Protein AF-A0A9P6WVT6-F1 (afdb_monomer_lite)

Structure (mmCIF, N/CA/C/O backbone):
data_AF-A0A9P6WVT6-F1
#
_entry.id   AF-A0A9P6WVT6-F1
#
loop_
_atom_site.group_PDB
_atom_site.id
_atom_site.type_symbol
_atom_site.labe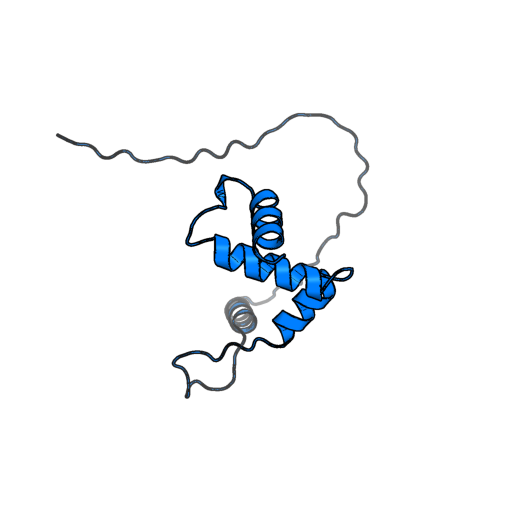l_atom_id
_atom_site.label_alt_id
_atom_site.label_comp_id
_atom_site.label_asym_id
_atom_site.label_entity_id
_atom_site.label_seq_id
_atom_site.pdbx_PDB_ins_code
_atom_site.Cartn_x
_atom_site.Cartn_y
_atom_site.Cartn_z
_atom_site.occupancy
_atom_site.B_iso_or_equiv
_atom_site.auth_seq_id
_atom_site.auth_comp_id
_atom_site.auth_asym_id
_atom_site.auth_atom_id
_atom_site.pdbx_PDB_model_num
ATOM 1 N N . MET A 1 1 ? 23.515 -13.820 2.621 1.00 53.44 1 MET A N 1
ATOM 2 C CA . MET A 1 1 ? 22.103 -13.956 2.183 1.00 53.44 1 MET A CA 1
ATOM 3 C C . MET A 1 1 ? 21.290 -12.659 2.306 1.00 53.44 1 MET A C 1
ATOM 5 O O . MET A 1 1 ? 20.563 -12.354 1.374 1.00 53.44 1 MET A O 1
ATOM 9 N N . LEU A 1 2 ? 21.438 -11.845 3.364 1.00 60.12 2 LEU A N 1
ATOM 10 C CA . LEU A 1 2 ? 20.634 -10.616 3.561 1.00 60.12 2 LEU A CA 1
ATOM 11 C C . LEU A 1 2 ? 20.834 -9.506 2.502 1.00 60.12 2 LEU A C 1
ATOM 13 O O . LEU A 1 2 ? 19.857 -8.886 2.085 1.00 60.12 2 LEU A O 1
ATOM 17 N N . LEU A 1 3 ? 22.066 -9.286 2.013 1.00 63.34 3 LEU A N 1
ATOM 18 C CA . LEU A 1 3 ? 22.345 -8.258 0.990 1.00 63.34 3 LEU A CA 1
ATOM 19 C C . LEU A 1 3 ? 21.591 -8.511 -0.332 1.00 63.34 3 LEU A C 1
ATOM 21 O O . LEU A 1 3 ? 21.138 -7.572 -0.986 1.00 63.34 3 LEU A O 1
ATOM 25 N N . GLY A 1 4 ? 21.427 -9.783 -0.711 1.00 78.38 4 GLY A N 1
ATOM 26 C CA . GLY A 1 4 ? 20.730 -10.176 -1.938 1.00 78.38 4 GLY A CA 1
ATOM 27 C C . GLY A 1 4 ? 19.226 -9.910 -1.871 1.00 78.38 4 GLY A C 1
ATOM 28 O O . GLY A 1 4 ? 18.643 -9.412 -2.834 1.00 78.38 4 GLY A O 1
ATOM 29 N N . THR A 1 5 ? 18.611 -10.160 -0.712 1.00 84.75 5 THR A N 1
ATOM 30 C CA . THR A 1 5 ? 17.173 -9.955 -0.486 1.00 84.75 5 THR A CA 1
ATOM 31 C C . THR A 1 5 ? 16.790 -8.483 -0.603 1.00 84.75 5 THR A C 1
ATOM 33 O O . THR A 1 5 ? 15.827 -8.147 -1.293 1.00 84.75 5 THR A O 1
ATOM 36 N N . TRP A 1 6 ? 17.575 -7.583 -0.001 1.00 85.38 6 TRP A N 1
ATOM 37 C CA . TRP A 1 6 ? 17.302 -6.146 -0.076 1.00 85.38 6 TRP A CA 1
ATOM 38 C C . TRP A 1 6 ? 17.472 -5.594 -1.495 1.00 85.38 6 TRP A C 1
ATOM 40 O O . TRP A 1 6 ? 16.640 -4.815 -1.961 1.00 85.38 6 TRP A O 1
ATOM 50 N N . ASN A 1 7 ? 18.491 -6.051 -2.228 1.00 87.38 7 ASN A N 1
ATOM 51 C CA . ASN A 1 7 ? 18.654 -5.698 -3.640 1.00 87.38 7 ASN A CA 1
ATOM 52 C C . ASN A 1 7 ? 17.507 -6.237 -4.511 1.00 87.38 7 ASN A C 1
ATOM 54 O O . ASN A 1 7 ? 17.076 -5.558 -5.441 1.00 87.38 7 ASN A O 1
ATOM 58 N N . GLY A 1 8 ? 16.964 -7.415 -4.191 1.00 88.12 8 GLY A N 1
ATOM 59 C 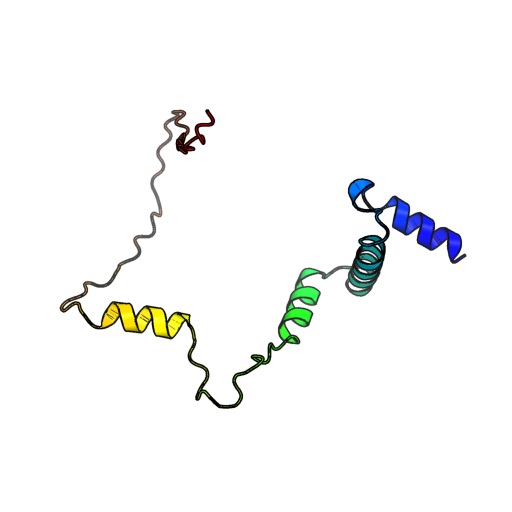CA . GLY A 1 8 ? 15.745 -7.938 -4.812 1.00 88.12 8 GLY A CA 1
ATOM 60 C C . GLY A 1 8 ? 14.537 -7.022 -4.601 1.00 88.12 8 GLY A C 1
ATOM 61 O O . GLY A 1 8 ? 13.879 -6.648 -5.569 1.00 88.12 8 GLY A O 1
ATOM 62 N N . ILE A 1 9 ? 14.305 -6.588 -3.361 1.00 89.38 9 ILE A N 1
ATOM 63 C CA . ILE A 1 9 ? 13.197 -5.686 -3.011 1.00 89.38 9 ILE A CA 1
ATOM 64 C C . ILE A 1 9 ? 13.339 -4.343 -3.736 1.00 89.38 9 ILE A C 1
ATOM 66 O O . ILE A 1 9 ? 12.395 -3.895 -4.384 1.00 89.38 9 ILE A O 1
ATOM 70 N N . LYS A 1 10 ? 14.529 -3.725 -3.711 1.00 87.38 10 LYS A N 1
ATOM 71 C CA . LYS A 1 10 ? 14.789 -2.455 -4.417 1.00 87.38 10 LYS A CA 1
ATOM 72 C C . LYS A 1 10 ? 14.493 -2.538 -5.911 1.00 87.38 10 LYS A C 1
ATOM 74 O O . LYS A 1 10 ? 13.967 -1.581 -6.478 1.00 87.38 10 LYS A O 1
ATOM 79 N N . ARG A 1 11 ? 14.815 -3.668 -6.551 1.00 89.62 11 ARG A N 1
ATOM 80 C CA . ARG A 1 11 ? 14.528 -3.878 -7.978 1.00 89.62 11 ARG A CA 1
ATOM 81 C C . ARG A 1 11 ? 13.029 -3.853 -8.275 1.00 89.62 11 ARG A C 1
ATOM 83 O O . ARG A 1 11 ? 12.654 -3.307 -9.306 1.00 89.62 11 ARG A O 1
ATOM 90 N N . GLY A 1 12 ? 12.195 -4.344 -7.357 1.00 88.19 12 GLY A N 1
ATOM 91 C CA . GLY A 1 12 ? 10.732 -4.293 -7.469 1.00 88.19 12 GLY A CA 1
ATOM 92 C C . GLY A 1 12 ? 10.108 -2.916 -7.209 1.00 88.19 12 GLY A C 1
ATOM 93 O O . GLY A 1 12 ? 8.945 -2.702 -7.535 1.00 88.19 12 GLY A O 1
ATOM 94 N N . VAL A 1 13 ? 10.854 -1.960 -6.646 1.00 89.94 13 VAL A N 1
ATOM 95 C CA . VAL A 1 13 ? 10.372 -0.588 -6.429 1.00 89.94 13 VAL A CA 1
ATOM 96 C C . VAL A 1 13 ? 10.575 0.236 -7.701 1.00 89.94 13 VAL A C 1
ATOM 98 O O . VAL A 1 13 ? 11.681 0.272 -8.245 1.00 89.94 13 VAL A O 1
ATOM 101 N N . THR A 1 14 ? 9.533 0.938 -8.161 1.00 91.69 14 THR A N 1
ATOM 102 C CA . THR A 1 14 ? 9.611 1.896 -9.279 1.00 91.69 14 THR A CA 1
ATOM 103 C C . THR A 1 14 ? 10.700 2.936 -9.026 1.00 91.69 14 THR A C 1
ATOM 105 O O . THR A 1 14 ? 10.780 3.471 -7.924 1.00 91.69 14 THR A O 1
ATOM 108 N N . SER A 1 15 ? 11.495 3.284 -10.046 1.00 89.44 15 SER A N 1
ATOM 109 C CA . SER A 1 15 ? 12.646 4.195 -9.898 1.00 89.44 15 SER A CA 1
ATOM 110 C C . SER A 1 15 ? 12.299 5.515 -9.187 1.00 89.44 15 SER A C 1
ATOM 112 O O . SER A 1 15 ? 12.998 5.916 -8.262 1.00 89.44 15 SER A O 1
ATOM 114 N N . ARG A 1 16 ? 11.149 6.124 -9.519 1.00 90.19 16 ARG A N 1
ATOM 115 C CA . ARG A 1 16 ? 10.655 7.370 -8.895 1.00 90.19 16 ARG A CA 1
ATOM 116 C C . ARG A 1 16 ? 10.427 7.267 -7.381 1.00 90.19 16 ARG A C 1
ATOM 118 O O . ARG A 1 16 ? 10.488 8.273 -6.690 1.00 90.19 16 ARG A O 1
ATOM 125 N N . HIS A 1 17 ? 10.178 6.065 -6.865 1.00 88.00 17 HIS A N 1
ATOM 126 C CA . HIS A 1 17 ? 9.935 5.801 -5.446 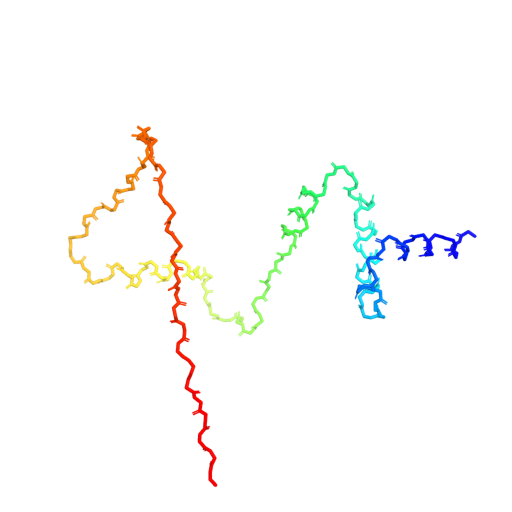1.00 88.00 17 HIS A CA 1
ATOM 127 C C . HIS A 1 17 ? 11.186 5.313 -4.698 1.00 88.00 17 HIS A C 1
ATOM 129 O O . HIS A 1 17 ? 11.096 4.998 -3.514 1.00 88.00 17 HIS A O 1
ATOM 135 N N . ARG A 1 18 ? 12.357 5.232 -5.349 1.00 90.44 18 ARG A N 1
ATOM 136 C CA . ARG A 1 18 ? 13.621 4.809 -4.717 1.00 90.44 18 ARG A CA 1
ATOM 137 C C . ARG A 1 18 ? 14.323 5.966 -3.998 1.00 90.44 18 ARG A C 1
ATOM 139 O O . ARG A 1 18 ? 15.527 6.154 -4.144 1.00 90.44 18 ARG A O 1
ATOM 146 N N . THR A 1 19 ? 13.578 6.759 -3.235 1.00 93.88 19 THR A N 1
ATOM 147 C CA . THR A 1 19 ? 14.131 7.858 -2.432 1.00 93.88 19 THR A CA 1
ATOM 148 C C . THR A 1 19 ? 14.413 7.391 -1.008 1.00 93.88 19 THR A C 1
ATOM 150 O O . THR A 1 19 ? 13.740 6.495 -0.497 1.00 93.88 19 THR A O 1
ATOM 153 N N . ALA A 1 20 ? 15.387 8.006 -0.333 1.00 91.69 20 ALA A N 1
ATOM 154 C CA . ALA A 1 20 ? 15.718 7.662 1.054 1.00 91.69 20 ALA A CA 1
ATOM 155 C C . ALA A 1 20 ? 14.510 7.796 2.002 1.00 91.69 20 ALA A C 1
ATOM 157 O O . ALA A 1 20 ? 14.369 7.001 2.924 1.00 91.69 20 ALA A O 1
ATOM 158 N N . SER A 1 21 ? 13.606 8.744 1.729 1.00 94.12 21 SER A N 1
ATOM 159 C CA . SER A 1 21 ? 12.368 8.940 2.488 1.00 94.12 21 SER A CA 1
ATOM 160 C C . SER A 1 21 ? 11.291 7.890 2.197 1.00 94.12 21 SER A C 1
ATOM 162 O O . SER A 1 21 ? 10.543 7.522 3.097 1.00 94.12 21 SER A O 1
ATOM 164 N N . MET A 1 22 ? 11.202 7.381 0.964 1.00 93.75 22 MET A N 1
ATOM 165 C CA . MET A 1 22 ? 10.139 6.458 0.545 1.00 93.75 22 MET A CA 1
ATOM 166 C C . MET A 1 22 ? 10.520 4.983 0.720 1.00 93.75 22 MET A C 1
ATOM 168 O O . MET A 1 22 ? 9.659 4.135 0.953 1.00 93.75 22 MET A O 1
ATOM 172 N N . MET A 1 23 ? 11.809 4.653 0.631 1.00 92.81 23 MET A N 1
ATOM 173 C CA . MET A 1 23 ? 12.305 3.279 0.758 1.00 92.81 23 MET A CA 1
ATOM 174 C C . MET A 1 23 ? 11.904 2.580 2.072 1.00 92.81 23 MET A C 1
ATOM 176 O O . MET A 1 23 ? 11.557 1.398 1.997 1.00 92.81 23 MET A O 1
ATOM 180 N N . PRO A 1 24 ? 11.884 3.248 3.246 1.00 94.56 24 PRO A N 1
ATOM 181 C CA . PRO A 1 24 ? 11.347 2.657 4.472 1.00 94.56 24 PRO A CA 1
ATOM 182 C C . PRO A 1 24 ? 9.877 2.247 4.328 1.00 94.56 24 PRO A C 1
ATOM 184 O O . PRO A 1 24 ? 9.519 1.122 4.666 1.00 94.56 24 PRO A O 1
ATOM 187 N N . TRP A 1 25 ? 9.039 3.099 3.732 1.00 94.88 25 TRP A N 1
ATOM 188 C CA . TRP A 1 25 ? 7.628 2.788 3.485 1.00 94.88 25 TRP A CA 1
ATOM 189 C C . TRP A 1 25 ? 7.453 1.639 2.498 1.00 94.88 25 TRP A C 1
ATOM 191 O O . TRP A 1 25 ? 6.613 0.770 2.711 1.00 94.88 25 TRP A O 1
ATOM 201 N N . LYS A 1 26 ? 8.293 1.570 1.459 1.00 93.69 26 LYS A N 1
ATOM 202 C CA . LYS A 1 26 ? 8.308 0.433 0.528 1.00 93.69 26 LYS A CA 1
ATOM 203 C C . LYS A 1 26 ? 8.719 -0.875 1.191 1.00 93.69 26 LYS A C 1
ATOM 205 O O . LYS A 1 26 ? 8.193 -1.925 0.829 1.00 93.69 26 LYS A O 1
ATOM 210 N N . LEU A 1 27 ? 9.616 -0.827 2.173 1.00 92.81 27 LEU A N 1
ATOM 211 C CA . LEU A 1 27 ? 9.961 -1.997 2.973 1.00 92.81 27 LEU A CA 1
ATOM 212 C C . LEU A 1 27 ? 8.787 -2.431 3.862 1.00 92.81 27 LEU A C 1
ATOM 214 O O . LEU A 1 27 ? 8.458 -3.616 3.879 1.00 92.81 27 LEU A O 1
ATOM 218 N N . VAL A 1 28 ? 8.129 -1.489 4.544 1.00 93.81 28 VAL A N 1
ATOM 219 C CA . VAL A 1 28 ? 6.933 -1.769 5.359 1.00 93.81 28 VAL A CA 1
ATOM 220 C C . VAL A 1 28 ? 5.821 -2.371 4.499 1.00 93.81 28 VAL A C 1
ATOM 222 O O . VAL A 1 28 ? 5.279 -3.418 4.844 1.00 93.81 28 VAL A O 1
ATOM 225 N N . GLU A 1 29 ? 5.539 -1.769 3.344 1.00 92.62 29 GLU A N 1
ATOM 226 C CA . GLU A 1 29 ? 4.569 -2.262 2.364 1.00 92.62 29 GLU A CA 1
ATOM 227 C C . GLU A 1 29 ? 4.907 -3.690 1.912 1.00 92.62 29 GLU A C 1
ATOM 229 O O . GLU A 1 29 ? 4.032 -4.556 1.883 1.00 92.62 29 GLU A O 1
ATOM 234 N N . PHE A 1 30 ? 6.178 -3.967 1.603 1.00 92.12 30 PHE A N 1
ATOM 235 C CA . PHE A 1 30 ? 6.628 -5.299 1.200 1.00 92.12 30 PHE A CA 1
ATOM 236 C C . PHE A 1 30 ? 6.415 -6.343 2.305 1.00 92.12 30 PHE A C 1
ATOM 238 O O . PHE A 1 30 ? 5.884 -7.425 2.041 1.00 92.12 30 PHE A O 1
ATOM 245 N N . ILE A 1 31 ? 6.799 -6.021 3.543 1.00 92.81 31 ILE A N 1
ATOM 246 C CA . ILE A 1 31 ? 6.617 -6.907 4.701 1.00 92.81 31 ILE A CA 1
ATOM 247 C C . ILE A 1 31 ? 5.127 -7.157 4.943 1.00 92.81 31 ILE A C 1
ATOM 249 O O . ILE A 1 31 ? 4.715 -8.305 5.113 1.00 92.81 31 ILE A O 1
ATOM 253 N N . TRP A 1 32 ? 4.315 -6.101 4.908 1.00 93.75 32 TRP A N 1
ATOM 254 C CA . TRP A 1 32 ? 2.874 -6.188 5.111 1.00 93.75 32 TRP A CA 1
ATOM 255 C C . TRP A 1 32 ? 2.203 -7.060 4.041 1.00 93.75 32 TRP A C 1
ATOM 257 O O . TRP A 1 32 ? 1.476 -7.994 4.379 1.00 93.75 32 TRP A O 1
ATOM 267 N N . ARG A 1 33 ? 2.527 -6.856 2.756 1.00 92.44 33 ARG A N 1
ATOM 268 C CA . ARG A 1 33 ? 2.020 -7.695 1.655 1.00 92.44 33 ARG A CA 1
ATOM 269 C C . ARG A 1 33 ? 2.420 -9.157 1.811 1.00 92.44 33 ARG A C 1
ATOM 271 O O . ARG A 1 33 ? 1.606 -10.042 1.581 1.00 92.44 33 ARG A O 1
ATOM 278 N N . ARG A 1 34 ? 3.658 -9.427 2.231 1.00 92.12 34 ARG A N 1
ATOM 279 C CA . ARG A 1 34 ? 4.130 -10.802 2.443 1.00 92.12 34 ARG A CA 1
ATOM 280 C C . ARG A 1 34 ? 3.431 -11.475 3.626 1.00 92.12 34 ARG A C 1
ATOM 282 O O . ARG A 1 34 ? 3.113 -12.655 3.531 1.00 92.12 34 ARG A O 1
ATOM 289 N N . LYS A 1 35 ? 3.169 -10.737 4.709 1.00 92.62 35 LYS A N 1
ATOM 290 C CA . LYS A 1 35 ? 2.423 -11.224 5.883 1.00 92.62 35 LYS A CA 1
ATOM 291 C C . LYS A 1 35 ? 0.961 -11.539 5.551 1.00 92.62 35 LYS A C 1
ATOM 293 O O . LYS A 1 35 ? 0.405 -12.481 6.102 1.00 92.62 35 LYS A O 1
ATOM 298 N N . HIS A 1 36 ? 0.354 -10.762 4.658 1.00 93.81 36 HIS A N 1
ATOM 299 C CA . HIS A 1 36 ? -1.064 -10.864 4.297 1.00 93.81 36 HIS A CA 1
ATOM 300 C C . HIS A 1 36 ? -1.292 -11.424 2.886 1.00 93.81 36 HIS A C 1
ATOM 302 O O . HIS A 1 36 ? -2.315 -11.138 2.256 1.00 93.81 36 HIS A O 1
ATOM 308 N N . ALA A 1 37 ? -0.346 -12.228 2.395 1.00 90.88 37 ALA A N 1
ATOM 309 C CA . ALA A 1 37 ? -0.418 -12.826 1.072 1.00 90.88 37 ALA A CA 1
ATOM 310 C C . ALA A 1 37 ? -1.720 -13.628 0.910 1.00 90.88 37 ALA A C 1
ATOM 312 O O . ALA A 1 37 ? -2.090 -14.427 1.769 1.00 90.88 37 ALA A O 1
ATOM 313 N N . GLY A 1 38 ? -2.425 -13.386 -0.194 1.00 91.00 38 GLY A N 1
ATOM 314 C CA . GLY A 1 38 ? -3.677 -14.065 -0.532 1.00 91.00 38 GLY A CA 1
ATOM 315 C C . GLY A 1 38 ? -4.952 -13.365 -0.060 1.00 91.00 38 GLY A C 1
ATOM 316 O O . GLY A 1 38 ? -5.997 -13.658 -0.617 1.00 91.00 38 GLY A O 1
ATOM 317 N N . ASN A 1 39 ? -4.898 -12.419 0.891 1.00 92.38 39 ASN A N 1
ATOM 318 C CA . ASN A 1 39 ? -6.100 -11.736 1.404 1.00 92.38 39 ASN A CA 1
ATOM 319 C C . ASN A 1 39 ? -5.827 -10.291 1.876 1.00 92.38 39 ASN A C 1
ATOM 321 O O . ASN A 1 39 ? -6.153 -9.911 3.004 1.00 92.38 39 ASN A O 1
ATOM 325 N N . HIS A 1 40 ? -5.247 -9.457 1.007 1.00 92.06 40 HIS A N 1
ATOM 326 C CA . HIS A 1 40 ? -4.892 -8.071 1.347 1.00 92.06 40 HIS A CA 1
ATOM 327 C C . HIS A 1 40 ? -6.098 -7.221 1.785 1.00 92.06 40 HIS A C 1
ATOM 329 O O . HIS A 1 40 ? -5.984 -6.439 2.724 1.00 92.06 40 HIS A O 1
ATOM 335 N N . TRP A 1 41 ? -7.255 -7.382 1.133 1.00 91.31 41 TRP A N 1
ATOM 336 C CA . TRP A 1 41 ? -8.454 -6.586 1.422 1.00 91.31 41 TRP A CA 1
ATOM 337 C C . TRP A 1 41 ? -8.964 -6.802 2.851 1.00 91.31 41 TRP A C 1
ATOM 339 O O . TRP A 1 41 ? -9.108 -5.853 3.619 1.00 91.31 41 TRP A O 1
ATOM 349 N N . LYS A 1 42 ? -9.129 -8.068 3.249 1.00 93.06 42 LYS A N 1
ATOM 350 C CA . LYS A 1 42 ? -9.548 -8.432 4.608 1.00 93.06 42 LYS A CA 1
ATOM 351 C C . LYS A 1 42 ? -8.555 -7.936 5.663 1.00 93.06 42 LYS A C 1
ATOM 353 O O . LYS A 1 42 ? -8.968 -7.477 6.723 1.00 93.06 42 LYS A O 1
ATOM 358 N N . ALA A 1 43 ? -7.255 -7.997 5.366 1.00 92.31 43 ALA A N 1
ATOM 359 C CA . ALA A 1 43 ? -6.216 -7.490 6.256 1.00 92.31 43 ALA A CA 1
ATOM 360 C C . ALA A 1 43 ? -6.280 -5.965 6.437 1.00 92.31 43 ALA A C 1
ATOM 362 O O . ALA A 1 43 ? -6.111 -5.490 7.556 1.00 92.31 43 ALA A O 1
ATOM 363 N N . MET A 1 44 ? -6.563 -5.202 5.374 1.00 91.75 44 MET A N 1
ATOM 364 C CA . MET A 1 44 ? -6.741 -3.748 5.488 1.00 91.75 44 MET A CA 1
ATOM 365 C C . MET A 1 44 ? -7.944 -3.395 6.357 1.00 91.75 44 MET A C 1
ATOM 367 O O . MET A 1 44 ? -7.799 -2.598 7.279 1.00 91.75 44 MET A O 1
ATOM 371 N N . LEU A 1 45 ? -9.096 -4.032 6.123 1.00 93.12 45 LEU A N 1
ATOM 372 C CA . LEU A 1 45 ? -10.299 -3.795 6.926 1.00 93.12 45 LEU A CA 1
ATOM 373 C C . LEU A 1 45 ? -10.065 -4.099 8.413 1.00 93.12 45 LEU A C 1
ATOM 375 O O . LEU A 1 45 ? -10.442 -3.302 9.267 1.00 93.12 45 LEU A O 1
ATOM 379 N N . ALA A 1 46 ? -9.375 -5.201 8.719 1.00 92.19 46 ALA A N 1
ATOM 380 C CA . ALA A 1 46 ? -9.023 -5.559 10.092 1.00 92.19 46 ALA A CA 1
ATOM 381 C C . ALA A 1 46 ? -8.026 -4.581 10.741 1.00 92.19 46 ALA A C 1
ATOM 383 O O . ALA A 1 46 ? -8.074 -4.379 11.952 1.00 92.19 46 ALA A O 1
ATOM 384 N N . CYS A 1 47 ? -7.111 -3.983 9.969 1.00 89.44 47 CYS A N 1
ATOM 385 C CA . CYS A 1 47 ? -6.239 -2.923 10.477 1.00 89.44 47 CYS A CA 1
ATOM 386 C C . CYS A 1 47 ? -7.033 -1.645 10.764 1.00 89.44 47 CYS A C 1
ATOM 388 O O . CYS A 1 47 ? -6.856 -1.059 11.827 1.00 89.44 47 CYS A O 1
ATOM 390 N N . PHE A 1 48 ? -7.922 -1.227 9.861 1.00 88.12 48 PHE A N 1
ATOM 391 C CA . PHE A 1 48 ? -8.719 -0.013 10.055 1.00 88.12 48 PHE A CA 1
ATOM 392 C C . PHE A 1 48 ? -9.702 -0.131 11.217 1.00 88.12 48 PHE A C 1
ATOM 394 O O . PHE A 1 48 ? -9.869 0.837 11.951 1.00 88.12 48 PHE A O 1
ATOM 401 N N . SER A 1 49 ? -10.276 -1.312 11.458 1.00 90.19 49 SER A N 1
ATOM 402 C CA . SER A 1 49 ? -11.160 -1.522 12.611 1.00 90.19 49 SER A CA 1
ATOM 403 C C . SER A 1 49 ? -10.449 -1.388 13.963 1.00 90.19 49 SER A C 1
ATOM 405 O O . SER A 1 49 ? -11.110 -1.221 14.980 1.00 90.19 49 SER A O 1
ATOM 407 N N . GLN A 1 50 ? -9.117 -1.503 14.000 1.00 89.50 50 GLN A N 1
ATOM 408 C CA . GLN A 1 50 ? -8.317 -1.365 15.225 1.00 89.50 50 GLN A CA 1
ATOM 409 C C . GLN A 1 50 ? -7.889 0.080 15.495 1.00 89.50 50 GLN A C 1
ATOM 411 O O . GLN A 1 50 ? -7.410 0.381 16.587 1.00 89.50 50 GLN A O 1
ATOM 416 N N . VAL A 1 51 ? -8.021 0.974 14.513 1.00 87.38 51 VAL A N 1
ATOM 417 C CA . VAL A 1 51 ? -7.608 2.369 14.653 1.00 87.38 51 VAL A CA 1
ATOM 418 C C . VAL A 1 51 ? -8.798 3.186 15.141 1.00 87.38 51 VAL A C 1
ATOM 420 O O . VAL A 1 51 ? -9.752 3.418 14.406 1.00 87.38 51 VAL A O 1
ATOM 423 N N . SER A 1 52 ? -8.722 3.654 16.384 1.00 82.81 52 SER A N 1
ATOM 424 C CA . SER A 1 52 ? -9.638 4.654 16.932 1.00 82.81 52 SER A CA 1
ATOM 425 C C . SER A 1 52 ? -8.947 6.010 16.991 1.00 82.81 52 SER A C 1
ATOM 427 O O . SER A 1 52 ? -7.828 6.116 17.496 1.00 82.81 52 SER A O 1
ATOM 429 N N . PHE A 1 53 ? -9.619 7.058 16.527 1.00 81.50 53 PHE A N 1
ATOM 430 C CA . PHE A 1 53 ? -9.122 8.422 16.656 1.00 81.50 53 PHE A CA 1
ATOM 431 C C . PHE A 1 53 ? -9.663 9.043 17.940 1.00 81.50 53 PHE A C 1
ATOM 433 O O . PHE A 1 53 ? -10.859 9.300 18.060 1.00 81.50 53 PHE A O 1
ATOM 440 N N . THR A 1 54 ? -8.785 9.313 18.901 1.00 77.50 54 THR A N 1
ATOM 441 C CA . THR A 1 54 ? -9.106 10.194 20.024 1.00 77.50 54 THR A CA 1
ATOM 442 C C . THR A 1 54 ? -9.028 11.636 19.538 1.00 77.50 54 THR A C 1
ATOM 444 O O . THR A 1 54 ? -8.013 12.063 18.984 1.00 77.50 54 THR A O 1
ATOM 447 N N . ARG A 1 55 ? -10.103 12.407 19.729 1.00 64.94 55 ARG A N 1
ATOM 448 C CA . ARG A 1 55 ? -10.116 13.832 19.390 1.00 64.94 55 ARG A CA 1
ATOM 449 C C . ARG A 1 55 ? -9.124 14.562 20.294 1.00 64.94 55 ARG A C 1
ATOM 451 O O . ARG A 1 55 ? -9.374 14.736 21.483 1.00 64.94 55 ARG A O 1
ATOM 458 N N . ALA A 1 56 ? -7.996 14.991 19.737 1.00 61.28 56 ALA A N 1
ATOM 459 C CA . ALA A 1 56 ? -7.057 15.835 20.459 1.00 61.28 56 ALA A CA 1
ATOM 460 C C . ALA A 1 56 ? -7.742 17.173 20.793 1.00 61.28 56 ALA A C 1
ATOM 462 O O . ALA A 1 56 ? -8.113 17.923 19.892 1.00 61.28 56 ALA A O 1
ATOM 463 N N . GLY A 1 57 ? -7.934 17.447 22.086 1.00 58.91 57 GLY A N 1
ATOM 464 C CA . GLY A 1 57 ? -8.351 18.763 22.583 1.00 58.91 57 GLY A CA 1
ATOM 465 C C . GLY A 1 57 ? -9.820 18.927 22.977 1.00 58.91 57 GLY A C 1
ATOM 466 O O . GLY A 1 57 ? -10.219 20.046 23.275 1.00 58.91 57 GLY A O 1
ATOM 467 N N . ILE A 1 58 ? -10.625 17.862 23.014 1.00 56.75 58 ILE A N 1
ATOM 468 C CA . ILE A 1 58 ? -11.999 17.930 23.533 1.00 56.75 58 ILE A CA 1
ATOM 469 C C . ILE A 1 58 ? -12.188 16.835 24.576 1.00 56.75 58 ILE A C 1
ATOM 471 O O . ILE A 1 58 ? -12.730 15.775 24.289 1.00 56.75 58 ILE A O 1
ATOM 475 N N . ALA A 1 59 ? -11.684 17.073 25.781 1.00 53.03 59 ALA A N 1
ATOM 476 C CA . ALA A 1 59 ? -12.019 16.232 26.924 1.00 53.03 59 ALA A CA 1
ATOM 477 C C . ALA A 1 59 ? -13.422 16.553 27.487 1.00 53.03 59 ALA A C 1
ATOM 479 O O . ALA A 1 59 ? -13.973 15.714 28.185 1.00 53.03 59 ALA A O 1
ATOM 480 N N . ASP A 1 60 ? -14.032 17.696 27.121 1.00 58.66 60 ASP A N 1
ATOM 481 C CA . ASP A 1 60 ? -15.201 18.223 27.852 1.00 58.66 60 ASP A CA 1
ATOM 482 C C . ASP A 1 60 ? -16.459 18.538 27.016 1.00 58.66 60 ASP A C 1
ATOM 484 O O . ASP A 1 60 ? -17.454 18.990 27.575 1.00 58.66 60 ASP A O 1
ATOM 488 N N . GLN A 1 61 ? -16.487 18.323 25.694 1.00 58.81 61 GLN A N 1
ATOM 489 C CA . GLN A 1 61 ? -17.672 18.690 24.890 1.00 58.81 61 GLN A CA 1
ATOM 490 C C . GLN A 1 61 ? -18.566 17.478 24.626 1.00 58.81 61 GLN A C 1
ATOM 492 O O . GLN A 1 61 ? -18.565 16.938 23.524 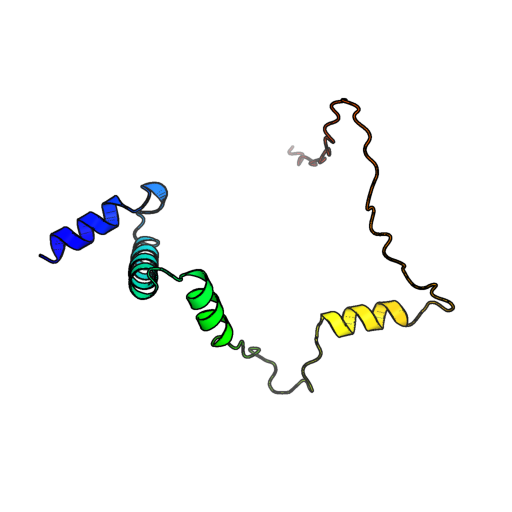1.00 58.81 61 GLN A O 1
ATOM 497 N N . GLY A 1 62 ? -19.323 17.091 25.656 1.00 63.59 62 GLY A N 1
ATOM 498 C CA . GLY A 1 62 ? -20.583 16.351 25.543 1.00 63.59 62 GLY A CA 1
ATOM 499 C C . GLY A 1 62 ? -20.575 15.028 24.753 1.00 63.59 6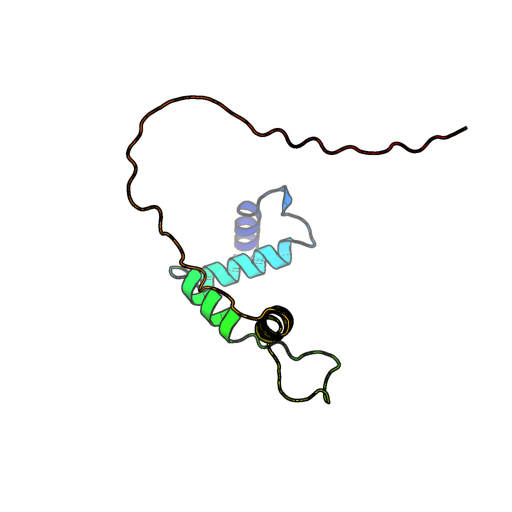2 GLY A C 1
ATOM 500 O O . GLY A 1 62 ? -19.530 14.492 24.384 1.00 63.59 62 GLY A O 1
ATOM 501 N N . PRO A 1 63 ? -21.763 14.442 24.527 1.00 63.56 63 PRO A N 1
ATOM 502 C CA . PRO A 1 63 ? -21.916 13.253 23.695 1.00 63.56 63 PRO A CA 1
ATOM 503 C C . PRO A 1 63 ? -21.406 13.510 22.272 1.00 63.56 63 PRO A C 1
ATOM 505 O O . PRO A 1 63 ? -21.619 14.584 21.713 1.00 63.56 63 PRO A O 1
ATOM 508 N N . LEU A 1 64 ? -20.754 12.512 21.669 1.00 59.38 64 LEU A N 1
ATOM 509 C CA . LEU A 1 64 ? -20.291 12.573 20.282 1.00 59.38 64 LEU A CA 1
ATOM 510 C C . LEU A 1 64 ? -21.489 12.746 19.339 1.00 59.38 64 LEU A C 1
ATOM 512 O O . LEU A 1 64 ? -22.192 11.781 19.047 1.00 59.38 64 LEU A O 1
ATOM 516 N N . VAL A 1 65 ? -21.711 13.960 18.842 1.00 59.16 65 VAL A N 1
ATOM 517 C CA . VAL A 1 65 ? -22.692 14.207 17.781 1.00 59.16 65 VAL A CA 1
ATOM 518 C C . VAL A 1 65 ? -21.999 14.015 16.433 1.00 59.16 65 VAL A C 1
ATOM 520 O O . VAL A 1 65 ? -20.950 14.605 16.161 1.00 59.16 65 VAL A O 1
ATOM 523 N N . SER A 1 66 ? -22.558 13.143 15.596 1.00 67.12 66 SER A N 1
ATOM 524 C CA . SER A 1 66 ? -22.106 12.952 14.217 1.00 67.12 66 SER A CA 1
ATOM 525 C C . SER A 1 66 ? -22.323 14.239 13.416 1.00 67.12 66 SER A C 1
ATOM 527 O O . SER A 1 66 ? -23.421 14.790 13.424 1.00 67.12 66 SER A O 1
ATOM 529 N N . LEU A 1 67 ? -21.305 14.687 12.669 1.00 63.88 67 LEU A N 1
ATOM 530 C CA . LEU A 1 67 ? -21.430 15.841 11.763 1.00 63.88 67 LEU A CA 1
ATOM 531 C C . LEU A 1 67 ? -22.512 15.628 10.691 1.00 63.88 67 LEU A C 1
ATOM 533 O O . LEU A 1 67 ? -23.103 16.588 10.212 1.00 63.88 67 LEU A O 1
ATOM 537 N N . LEU A 1 68 ? -22.791 14.373 10.320 1.00 62.12 68 LEU A N 1
ATOM 538 C CA . LEU A 1 68 ? -23.880 14.062 9.391 1.00 62.12 68 LEU A CA 1
ATOM 539 C C . LEU A 1 68 ? -25.251 14.344 10.014 1.00 62.12 68 LEU A C 1
ATOM 541 O O . LEU A 1 68 ? -26.151 14.796 9.317 1.00 62.12 68 LEU A O 1
ATOM 545 N N . THR A 1 69 ? -25.396 14.114 11.320 1.00 63.03 69 THR A N 1
ATOM 546 C CA . THR A 1 69 ? -26.640 14.379 12.051 1.00 63.03 69 THR A CA 1
ATOM 547 C C . THR A 1 69 ? -26.883 15.880 12.177 1.00 63.03 69 THR A C 1
ATOM 549 O O . THR A 1 69 ? -27.984 16.332 11.890 1.00 63.03 69 THR A O 1
ATOM 552 N N . THR A 1 70 ? -25.848 16.670 12.487 1.00 59.75 70 THR A N 1
ATOM 553 C CA . THR A 1 70 ? -25.989 18.134 12.598 1.00 59.75 70 THR A CA 1
ATOM 554 C C . THR A 1 70 ? -26.354 18.798 11.272 1.00 59.75 70 THR A C 1
ATOM 556 O O . THR A 1 70 ? -27.142 19.732 11.261 1.00 59.75 70 THR A O 1
ATOM 559 N N . VAL A 1 71 ? -25.807 18.323 10.145 1.00 60.69 71 VAL A N 1
ATOM 560 C CA . VAL A 1 71 ? -26.123 18.885 8.817 1.00 60.69 71 VAL A CA 1
ATOM 561 C C . VAL A 1 71 ? -27.564 18.565 8.397 1.00 60.69 71 VAL A C 1
ATOM 563 O O . VAL A 1 71 ? -28.204 19.389 7.743 1.00 60.69 71 VAL A O 1
ATOM 566 N N . LEU A 1 72 ? -28.090 17.397 8.783 1.00 60.12 72 LEU A N 1
ATOM 567 C CA . LEU A 1 72 ? -29.486 17.039 8.517 1.00 60.12 72 LEU A CA 1
ATOM 568 C C . LEU A 1 72 ? -30.465 17.874 9.353 1.00 60.12 72 LEU A C 1
ATOM 570 O O . LEU A 1 72 ? -31.468 18.331 8.826 1.00 60.12 72 LEU A O 1
ATOM 574 N N . GLU A 1 73 ? -30.188 18.096 10.637 1.00 59.25 73 GLU A N 1
ATOM 575 C CA . GLU A 1 73 ? -31.105 18.847 11.509 1.00 59.25 73 GLU A CA 1
ATOM 576 C C . GLU A 1 73 ? -31.203 20.333 11.118 1.00 59.25 73 GLU A C 1
ATOM 578 O O . GLU A 1 73 ? -32.304 20.884 11.086 1.00 59.25 73 GLU A O 1
ATOM 583 N N . ASP A 1 74 ? -30.090 20.957 10.714 1.00 56.22 74 ASP A N 1
ATOM 584 C CA . ASP A 1 74 ? -30.057 22.360 10.259 1.00 56.22 74 ASP A CA 1
ATOM 585 C C . ASP A 1 74 ? -30.819 22.587 8.939 1.00 56.22 74 ASP A C 1
ATOM 587 O O . ASP A 1 74 ? -31.220 23.708 8.634 1.00 56.22 74 ASP A O 1
ATOM 591 N N . SER A 1 75 ? -31.037 21.530 8.149 1.00 56.06 75 SER A N 1
ATOM 592 C CA . SER A 1 75 ? -31.766 21.605 6.876 1.00 56.06 75 SER A CA 1
ATOM 593 C C . SER A 1 75 ? -33.259 21.282 6.995 1.00 56.06 75 SER A C 1
ATOM 595 O O . SER A 1 75 ? -34.001 21.523 6.046 1.00 56.06 75 SER A O 1
ATOM 597 N N . ILE A 1 76 ? -33.718 20.793 8.153 1.00 57.22 76 ILE A N 1
ATOM 598 C CA . ILE A 1 76 ? -35.122 20.406 8.390 1.00 57.22 76 ILE A CA 1
ATOM 599 C C . ILE A 1 76 ? -35.884 21.475 9.203 1.00 57.22 76 ILE A C 1
ATOM 601 O O . ILE A 1 76 ? -37.110 21.461 9.251 1.00 57.22 76 ILE A O 1
ATOM 605 N N . SER A 1 77 ? -35.189 22.438 9.817 1.00 57.16 77 SER A N 1
ATOM 606 C CA . SER A 1 77 ? -35.796 23.359 10.794 1.00 57.16 77 SER A CA 1
ATOM 607 C C . SER A 1 77 ? -36.658 24.497 10.206 1.00 57.16 77 SER A C 1
ATOM 609 O O . SER A 1 77 ? -37.341 25.169 10.972 1.00 57.16 77 SER A O 1
ATOM 611 N N . ASP A 1 78 ? -36.674 24.734 8.884 1.00 60.69 78 ASP A N 1
ATOM 612 C CA . ASP A 1 78 ? -37.353 25.926 8.325 1.00 60.69 78 ASP A CA 1
ATOM 613 C C . ASP A 1 78 ? -38.145 25.728 7.022 1.00 60.69 78 ASP A C 1
ATOM 615 O O . ASP A 1 78 ? -38.316 26.681 6.270 1.00 60.69 78 ASP A O 1
ATOM 619 N N . GLN A 1 79 ? -38.677 24.540 6.717 1.00 48.84 79 GLN A N 1
ATOM 620 C CA . GLN A 1 79 ? -39.693 24.445 5.656 1.00 48.84 79 GLN A CA 1
ATOM 621 C C . GLN A 1 79 ? -40.852 23.540 6.062 1.00 48.84 79 GLN A C 1
ATOM 623 O O . GLN A 1 79 ? -40.726 22.321 6.158 1.00 48.84 79 GLN A O 1
ATOM 628 N N . GLY A 1 80 ? -42.002 24.177 6.304 1.00 56.44 80 GLY A N 1
ATOM 629 C CA . GLY A 1 80 ? -43.292 23.503 6.304 1.00 56.44 80 GLY A CA 1
ATOM 630 C C . GLY A 1 80 ? -43.501 22.754 4.987 1.00 56.44 80 GLY A C 1
ATOM 631 O O . GLY A 1 80 ? -43.124 23.246 3.927 1.00 56.44 80 GLY A O 1
ATOM 632 N N . GLU A 1 81 ? -44.109 21.572 5.100 1.00 59.84 81 GLU A N 1
ATOM 633 C CA . GLU A 1 81 ? -44.543 20.712 3.993 1.00 59.84 81 GLU A CA 1
ATOM 634 C C . GLU A 1 81 ? -43.406 20.307 3.028 1.00 59.84 81 GLU A C 1
ATOM 636 O O . GLU A 1 81 ? -43.376 20.693 1.860 1.00 59.84 81 GLU A O 1
ATOM 641 N N . MET A 1 82 ? -42.455 19.494 3.503 1.00 56.75 82 MET A N 1
ATOM 642 C CA . MET A 1 82 ? -41.480 18.840 2.625 1.00 56.75 82 MET A CA 1
ATOM 643 C C . MET A 1 82 ? -42.087 17.548 2.057 1.00 56.75 82 MET A C 1
ATOM 645 O O . MET A 1 82 ? -42.223 16.549 2.765 1.00 56.75 82 MET A O 1
ATOM 649 N N . GLU A 1 83 ? -42.461 17.569 0.776 1.00 60.31 83 GLU A N 1
ATOM 650 C CA . GLU A 1 83 ? -42.772 16.354 0.011 1.00 60.31 83 GLU A CA 1
ATOM 651 C C . GLU A 1 83 ? -41.569 15.388 0.067 1.00 60.31 83 GLU A C 1
ATOM 653 O O . GLU A 1 83 ? -40.415 15.824 -0.054 1.00 60.31 83 GLU A O 1
ATOM 658 N N . PRO A 1 84 ? -41.793 14.077 0.262 1.00 62.03 84 PRO A N 1
ATOM 659 C CA . PRO A 1 84 ? -40.712 13.107 0.342 1.00 62.03 84 PRO A CA 1
ATOM 660 C C . PRO A 1 84 ? -39.936 13.064 -0.979 1.00 62.03 84 PRO A C 1
ATOM 662 O O . PRO A 1 84 ? -40.509 12.908 -2.055 1.00 62.03 84 PRO A O 1
ATOM 665 N N . ILE A 1 85 ? -38.607 13.151 -0.899 1.00 56.38 85 ILE A N 1
ATOM 666 C CA . ILE A 1 85 ? -37.732 12.968 -2.060 1.00 56.38 85 ILE A CA 1
ATOM 667 C C . ILE A 1 85 ? -37.790 11.488 -2.460 1.00 56.38 85 ILE A C 1
ATOM 669 O O . ILE A 1 85 ? -37.151 10.633 -1.844 1.00 56.38 85 ILE A O 1
ATOM 673 N N . ILE A 1 86 ? -38.581 11.180 -3.488 1.00 58.38 86 ILE A N 1
ATOM 674 C CA . ILE A 1 86 ? -38.620 9.862 -4.122 1.00 58.38 86 ILE A CA 1
ATOM 675 C C . ILE A 1 86 ? -37.402 9.755 -5.042 1.00 58.38 86 ILE A C 1
ATOM 677 O O . ILE A 1 86 ? -37.280 10.492 -6.019 1.00 58.38 86 ILE A O 1
ATOM 681 N N . PHE A 1 87 ? -36.498 8.823 -4.742 1.00 50.38 87 PHE A N 1
ATOM 682 C CA . PHE A 1 87 ? -35.435 8.440 -5.667 1.00 50.38 87 PHE A CA 1
ATOM 683 C C . PHE A 1 87 ? -36.050 7.619 -6.800 1.00 50.38 87 PHE A C 1
ATOM 685 O O . PHE A 1 87 ? -36.352 6.438 -6.627 1.00 50.38 87 PHE A O 1
ATOM 692 N N . ILE A 1 88 ? -36.248 8.249 -7.957 1.00 51.56 88 ILE A N 1
ATOM 693 C CA . ILE A 1 88 ? -36.553 7.529 -9.191 1.00 51.56 88 ILE A CA 1
ATOM 694 C C . ILE A 1 88 ? -35.269 6.793 -9.577 1.00 51.56 88 ILE A C 1
ATOM 696 O O . ILE A 1 88 ? -34.251 7.413 -9.876 1.00 51.56 88 ILE A O 1
ATOM 700 N N . SER A 1 89 ? -35.293 5.465 -9.470 1.00 47.12 89 SER A N 1
ATOM 701 C CA . SER A 1 89 ? -34.285 4.631 -10.116 1.00 47.12 89 SER A CA 1
ATOM 702 C C . SER A 1 89 ? -34.638 4.612 -11.595 1.00 47.12 89 SER A C 1
ATOM 704 O O . SER A 1 89 ? -35.677 4.062 -11.954 1.00 47.12 89 SER A O 1
ATOM 706 N N . ASP A 1 90 ? -33.814 5.244 -12.427 1.00 53.06 90 ASP A N 1
ATOM 707 C CA . ASP A 1 90 ? -33.880 5.071 -13.877 1.00 53.06 90 ASP A CA 1
ATOM 708 C C . ASP A 1 90 ? -33.390 3.651 -14.202 1.00 53.06 90 ASP A C 1
ATOM 710 O O . ASP A 1 90 ? -32.235 3.439 -14.572 1.00 53.06 90 ASP A O 1
ATOM 714 N N . GLU A 1 91 ? -34.255 2.659 -13.987 1.00 58.06 91 GLU A N 1
ATOM 715 C CA . GLU A 1 91 ? -34.162 1.390 -14.699 1.00 58.06 91 GLU A CA 1
ATOM 716 C C . GLU A 1 91 ? -35.028 1.470 -15.964 1.00 58.06 91 GLU A C 1
ATOM 718 O O . GLU A 1 91 ? -36.199 1.846 -15.921 1.00 58.06 91 GLU A O 1
ATOM 723 N N . ASP A 1 92 ? -34.374 1.102 -17.068 1.00 52.69 92 ASP A N 1
ATOM 724 C CA . ASP A 1 92 ? -34.862 0.836 -18.423 1.00 52.69 92 ASP A CA 1
ATOM 725 C C . ASP A 1 92 ? -35.187 2.034 -19.336 1.00 52.69 92 ASP A C 1
ATOM 727 O O . ASP A 1 92 ? -36.312 2.522 -19.435 1.00 52.69 92 ASP A O 1
ATOM 731 N N . SER A 1 93 ? -34.194 2.424 -20.145 1.00 45.69 93 SER A N 1
ATOM 732 C CA . SER A 1 93 ? -34.442 3.033 -21.457 1.00 45.69 93 SER A CA 1
ATOM 733 C C . SER A 1 93 ? -33.319 2.673 -22.432 1.00 45.69 93 SER A C 1
ATOM 735 O O . SER A 1 93 ? -32.325 3.387 -22.569 1.00 45.69 93 SER A O 1
ATOM 737 N N . ASP A 1 94 ? -33.481 1.529 -23.100 1.00 54.50 94 ASP A N 1
ATOM 738 C CA . ASP A 1 94 ? -32.726 1.167 -24.300 1.00 54.50 94 ASP A CA 1
ATOM 739 C C . ASP A 1 94 ? -32.989 2.214 -25.391 1.00 54.50 94 ASP A C 1
ATOM 741 O O . ASP A 1 94 ? -34.035 2.193 -26.038 1.00 54.50 94 ASP A O 1
ATOM 745 N N . ASN A 1 95 ? -32.053 3.138 -25.606 1.00 48.84 95 ASN A N 1
ATOM 746 C CA . ASN A 1 95 ? -32.036 3.984 -26.797 1.00 48.84 95 ASN A CA 1
ATOM 747 C C . ASN A 1 95 ? -30.595 4.208 -27.273 1.00 48.84 95 ASN A C 1
ATOM 749 O O . ASN A 1 95 ? -29.837 5.012 -26.733 1.00 48.84 95 ASN A O 1
ATOM 753 N N . GLU A 1 96 ? -30.242 3.457 -28.312 1.00 47.97 96 GLU A N 1
ATOM 754 C CA . GLU A 1 96 ? -29.076 3.629 -29.173 1.00 47.97 96 GLU A CA 1
ATOM 755 C C . GLU A 1 96 ? -29.201 4.937 -29.966 1.00 47.97 96 GLU A C 1
ATOM 757 O O . GLU A 1 96 ? -29.986 4.981 -30.905 1.00 47.97 96 GLU A O 1
ATOM 762 N N . TYR A 1 97 ? -28.426 5.976 -29.624 1.00 45.88 97 TYR A N 1
ATOM 763 C CA . TYR A 1 97 ? -28.072 7.072 -30.542 1.00 45.88 97 TYR A CA 1
ATOM 764 C C . TYR A 1 97 ? -26.684 7.657 -30.199 1.00 45.88 97 TYR A C 1
ATOM 766 O O . TYR A 1 97 ? -26.447 8.133 -29.089 1.00 45.88 97 TYR A O 1
ATOM 774 N N . ASP A 1 98 ? -25.772 7.605 -31.177 1.00 46.50 98 ASP A N 1
ATOM 775 C CA . ASP A 1 98 ? -24.451 8.251 -31.209 1.00 46.50 98 ASP A CA 1
ATOM 776 C C . ASP A 1 98 ? -24.575 9.784 -31.263 1.00 46.50 98 ASP A C 1
ATOM 778 O O . ASP A 1 98 ? -25.164 10.288 -32.214 1.00 46.50 98 ASP A O 1
ATOM 782 N N . GLU A 1 99 ? -23.920 10.533 -30.362 1.00 42.34 99 GLU A N 1
ATOM 783 C CA . GLU A 1 99 ? -23.353 11.852 -30.706 1.00 42.34 99 GLU A CA 1
ATOM 784 C C . GLU A 1 99 ? -22.341 12.356 -29.656 1.00 42.34 99 GLU A C 1
ATOM 786 O O . GLU A 1 99 ? -22.612 12.442 -28.459 1.00 42.34 99 GLU A O 1
ATOM 791 N N . TYR A 1 100 ? -21.139 12.716 -30.112 1.00 50.28 100 TYR A N 1
ATOM 792 C CA . TYR A 1 100 ? -20.067 13.277 -29.290 1.00 50.28 100 TYR A CA 1
ATOM 793 C C . TYR A 1 100 ? -20.440 14.652 -28.718 1.00 50.28 100 TYR A C 1
ATOM 795 O O . TYR A 1 100 ? -20.481 15.632 -29.457 1.00 50.28 100 TYR A O 1
ATOM 803 N N . TYR A 1 101 ? -20.541 14.775 -27.391 1.00 39.88 101 TYR A N 1
ATOM 804 C CA . TYR A 1 101 ? -20.478 16.074 -26.710 1.00 39.88 101 TYR A CA 1
ATOM 805 C C . TYR A 1 101 ? -19.579 16.024 -25.469 1.00 39.88 101 TYR A C 1
ATOM 807 O O . TYR A 1 101 ? -19.919 15.495 -24.415 1.00 39.88 101 TYR A O 1
ATOM 815 N N . THR A 1 102 ? -18.400 16.632 -25.593 1.00 50.19 102 THR A N 1
ATOM 816 C CA . THR A 1 102 ? -17.509 16.984 -24.478 1.00 50.19 102 THR A CA 1
ATOM 817 C C . THR A 1 102 ? -17.996 18.259 -23.772 1.00 50.19 102 THR A C 1
ATOM 819 O O . THR A 1 102 ? -18.099 19.293 -24.442 1.00 50.19 102 THR A O 1
ATOM 822 N N . PRO A 1 103 ? -18.182 18.289 -22.438 1.00 43.88 103 PRO A N 1
ATOM 823 C CA . PRO A 1 103 ? -18.387 19.537 -21.711 1.00 43.88 103 PRO A CA 1
ATOM 824 C C . PRO A 1 103 ? -17.029 20.164 -21.350 1.00 43.88 103 PRO A C 1
ATOM 826 O O . PRO A 1 103 ? -16.325 19.709 -20.451 1.00 43.88 103 PRO A O 1
ATOM 829 N N . THR A 1 104 ? -16.642 21.227 -22.062 1.00 37.78 104 THR A N 1
ATOM 830 C CA . THR A 1 104 ? -15.495 22.077 -21.691 1.00 37.78 104 THR A CA 1
ATOM 831 C C . THR A 1 104 ? -15.934 23.098 -20.640 1.00 37.78 104 THR A C 1
ATOM 833 O O . THR A 1 104 ? -16.564 24.098 -20.984 1.00 37.78 104 THR A O 1
ATOM 836 N N . SER A 1 105 ? -15.562 22.913 -19.373 1.00 44.22 105 SER A N 1
ATOM 837 C CA . SER A 1 105 ? -15.713 23.966 -18.358 1.00 44.22 105 SER A CA 1
ATOM 838 C C . SER A 1 105 ? -14.524 24.931 -18.409 1.00 44.22 105 SER A C 1
ATOM 840 O O . SER A 1 105 ? -13.392 24.576 -18.083 1.00 44.22 105 SER A O 1
ATOM 842 N N . ARG A 1 106 ? -14.782 26.168 -18.852 1.00 39.50 106 ARG A N 1
ATOM 843 C CA . ARG A 1 106 ? -13.826 27.288 -18.851 1.00 39.50 106 ARG A CA 1
ATOM 844 C C . ARG A 1 106 ? -13.564 27.766 -17.421 1.00 39.50 106 ARG A C 1
ATOM 846 O O . ARG A 1 106 ? -14.468 28.290 -16.780 1.00 39.50 106 ARG A O 1
ATOM 853 N N . THR A 1 107 ? -12.311 27.713 -16.976 1.00 44.25 107 THR A N 1
ATOM 854 C CA . THR A 1 107 ? -11.847 28.432 -15.778 1.00 44.25 107 THR A CA 1
ATOM 855 C C . THR A 1 107 ? -11.193 29.748 -16.194 1.00 44.25 107 THR A C 1
ATOM 857 O O . THR A 1 107 ? -10.177 29.757 -16.888 1.00 44.25 107 THR A O 1
ATOM 860 N N . THR A 1 108 ? -11.756 30.882 -15.773 1.00 42.56 108 THR A N 1
ATOM 861 C CA . THR A 1 108 ? -11.147 32.209 -15.946 1.00 42.56 108 THR A CA 1
ATOM 862 C C . THR A 1 108 ? -10.080 32.446 -14.873 1.00 42.56 108 THR A C 1
ATOM 864 O O . THR A 1 108 ? -10.415 32.536 -13.694 1.00 42.56 108 THR A O 1
ATOM 867 N N . MET A 1 109 ? -8.812 32.606 -15.259 1.00 46.09 109 MET A N 1
ATOM 868 C CA . MET A 1 109 ? -7.744 33.070 -14.360 1.00 46.09 109 MET A CA 1
ATOM 869 C C . MET A 1 109 ? -7.470 34.564 -14.599 1.00 46.09 109 MET A C 1
ATOM 871 O O . MET A 1 109 ? -7.125 34.968 -15.710 1.00 46.09 109 MET A O 1
ATOM 875 N N . LYS A 1 110 ? -7.619 35.398 -13.559 1.00 49.97 110 LYS A N 1
ATOM 876 C CA . LYS A 1 110 ? -7.217 36.819 -13.564 1.00 49.97 110 LYS A CA 1
ATOM 877 C C . LYS A 1 110 ? -5.686 36.919 -13.457 1.00 49.97 110 LYS A C 1
ATOM 879 O O . LYS A 1 110 ? -5.095 36.329 -12.560 1.00 49.97 110 LYS A O 1
ATOM 884 N N . LYS A 1 111 ? -5.047 37.679 -14.354 1.00 63.72 111 LYS A N 1
ATOM 885 C CA . LYS A 1 111 ? -3.591 37.932 -14.372 1.00 63.72 111 LYS A CA 1
ATOM 886 C C . LYS A 1 111 ? -3.246 39.204 -13.568 1.00 63.72 111 LYS A C 1
ATOM 888 O O . LYS A 1 111 ? -3.981 40.184 -13.702 1.00 63.72 111 LYS A O 1
ATOM 893 N N . PRO A 1 112 ? -2.154 39.242 -12.778 1.00 45.88 112 PRO A N 1
ATOM 894 C CA . PRO A 1 112 ? -1.695 40.468 -12.120 1.00 45.88 112 PRO A CA 1
ATOM 895 C C . PRO A 1 112 ? -1.078 41.449 -13.134 1.00 45.88 112 PRO A C 1
ATOM 897 O O . PRO A 1 112 ? -0.365 41.037 -14.050 1.00 45.88 112 PRO A O 1
ATOM 900 N N . ARG A 1 113 ? -1.368 42.749 -12.979 1.00 52.56 113 ARG A N 1
ATOM 901 C CA . ARG A 1 113 ? -0.719 43.849 -13.713 1.00 52.56 113 ARG A CA 1
ATOM 902 C C . ARG A 1 113 ? 0.512 44.313 -12.931 1.00 52.56 113 ARG A C 1
ATOM 904 O O . ARG A 1 113 ? 0.379 44.649 -11.760 1.00 52.56 113 ARG A O 1
ATOM 911 N N . THR A 1 114 ? 1.657 44.375 -13.602 1.00 49.16 114 THR A N 1
ATOM 912 C CA . THR A 1 114 ? 2.860 45.084 -13.145 1.00 49.16 114 THR A CA 1
ATOM 913 C C . THR A 1 114 ? 3.041 46.315 -14.028 1.00 49.16 114 THR A C 1
ATOM 915 O O . THR A 1 114 ? 2.916 46.200 -15.251 1.00 49.16 114 THR A O 1
ATOM 918 N N . ALA A 1 115 ? 3.326 47.459 -13.413 1.00 54.31 115 ALA A N 1
ATOM 919 C CA . ALA A 1 115 ? 4.020 48.596 -14.005 1.00 54.31 115 ALA A CA 1
ATOM 920 C C . ALA A 1 115 ? 5.128 48.991 -13.025 1.00 54.31 115 ALA A C 1
ATOM 922 O O . ALA A 1 115 ? 4.847 48.913 -11.805 1.00 54.31 115 ALA A O 1
#

Sequence (115 aa):
MLLGTWNGIKRGVTSRHRTASMMPWKLVEFIWRRKHAGNHWKAMLACFSQVSFTRAGIADQGPLVSLLTTVLEDSISDQGEMEPIIFISDEDSDNEYDEYYTPTSRTTMKKPRTA

pLDDT: mean 70.25, std 18.82, range [37.78, 94.88]

Radius of gyration: 26.89 Å; chains: 1; bounding box: 67×63×59 Å

Foldseek 3Di:
DVVVVLVVLLVVDDPVQPDPVRSVVSVVVVVLCVVQPPHNPVVVVVVVVPDDDDPPPPPDDDDDDDPVNVVVVVVPPDDDDDDDPDPPDPDDDDDDDDDDDDDDDDDDDDDDDDD

Secondary structure (DSSP, 8-state):
-HHHHHHHHHHHS-GGG-STTTHHHHHHHHHHHHHTTT-HHHHHHHHHT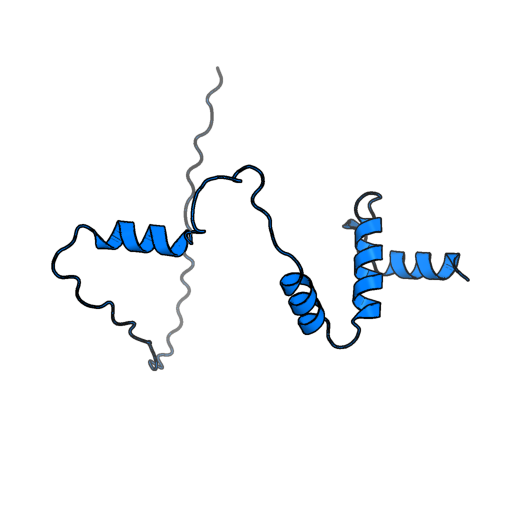T-----TT-SSS-S---HHHHHHHHHHTT-S-------------------------PPPPPPPP--

Organism: Rhizopus oryzae (NCBI:txid64495)